Protein AF-A0A0N4WJT4-F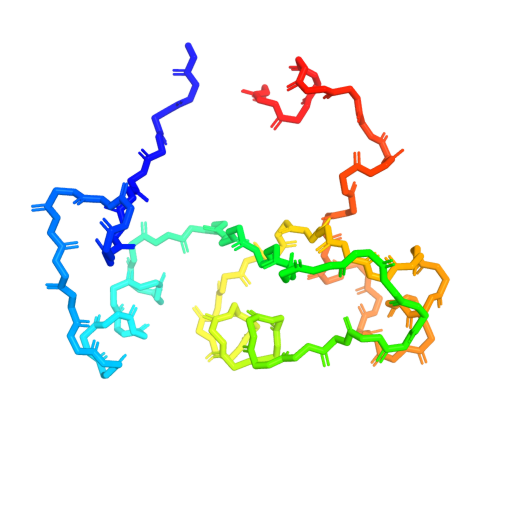1 (afdb_monomer_lite)

InterPro domains:
  IPR001503 Glycosyl transferase family 10 [PTHR11929] (3-88)
  IPR038577 GT10-like, C-terminal domain superfamily [G3DSA:3.40.50.11660] (1-90)
  IPR055270 Fucosyltransferase, C-terminal [PF00852] (3-88)

Secondary structure (DSSP, 8-state):
------BSTTSSB---HHHHHHHHHHH-SEEEEE-SS--TT---HIIIIIIGGGT-EEEEESS-HHHHHHHSPTT--EEGGGS-HHHHT-

Organism: Haemonchus placei (NCBI:txid6290)

Radius of gyration: 13.07 Å; chains: 1; bounding box: 31×32×23 Å

Foldseek 3Di:
DDDDADEDPVHPHHDDPVVLLQCCQPPAQEAALEDPAADALPRDCSQVPNAPVSNHQYAYDHYPPVSCVVPPDPPRHHYPVVDDPVRVRD

Sequence (90 aa):
MPSVDIFGACGKRSLNKPEAHRMIREHYKFYLAFENSNCHQYITEKFWINALRNDAIPIVMGAPKNDYLSVAPPNSFIHVDDYTPEQLSR

pLDDT: mean 95.0, std 5.82, range [60.34, 98.69]

Structure (mmCIF, N/CA/C/O backbone):
data_AF-A0A0N4WJT4-F1
#
_entry.id   AF-A0A0N4WJT4-F1
#
loop_
_atom_site.group_PDB
_atom_site.id
_atom_site.type_symbol
_atom_site.label_atom_id
_atom_site.label_alt_id
_atom_site.label_comp_id
_atom_site.label_asym_id
_atom_site.label_entity_id
_atom_site.label_seq_id
_atom_site.pdbx_PDB_ins_code
_atom_site.Cartn_x
_atom_site.Cartn_y
_atom_site.Cartn_z
_atom_site.occupancy
_atom_site.B_iso_or_equiv
_atom_site.auth_seq_id
_atom_site.auth_comp_id
_atom_site.auth_asym_id
_atom_site.auth_atom_id
_atom_site.pdbx_PDB_model_num
ATOM 1 N N . MET A 1 1 ? -4.776 18.395 8.926 1.00 60.34 1 MET A N 1
ATOM 2 C CA . MET A 1 1 ? -4.783 17.364 7.871 1.00 60.34 1 MET A CA 1
ATOM 3 C C . MET A 1 1 ? -3.479 16.600 7.969 1.00 60.34 1 MET A C 1
ATOM 5 O O . MET A 1 1 ? -2.463 17.261 8.176 1.00 60.34 1 MET A O 1
ATOM 9 N N . PRO A 1 2 ? -3.498 15.263 7.913 1.00 76.00 2 PRO A N 1
ATOM 10 C CA . PRO A 1 2 ? -2.273 14.474 7.949 1.00 76.00 2 PRO A CA 1
ATOM 11 C C . PRO A 1 2 ? -1.394 14.832 6.746 1.00 76.00 2 PRO A C 1
ATOM 13 O O . PRO A 1 2 ? -1.896 15.073 5.648 1.00 76.00 2 PRO A O 1
ATOM 16 N N . SER A 1 3 ? -0.084 14.913 6.971 1.00 88.12 3 SER A N 1
ATOM 17 C CA . SER A 1 3 ? 0.883 15.129 5.894 1.00 88.12 3 SER A CA 1
ATOM 18 C C . SER A 1 3 ? 1.142 13.805 5.183 1.00 88.12 3 SER A C 1
ATOM 20 O O . SER A 1 3 ? 1.389 12.798 5.846 1.00 88.12 3 SER A O 1
ATOM 22 N N . VAL A 1 4 ? 1.103 13.809 3.851 1.00 91.81 4 VAL A N 1
ATOM 23 C CA . VAL A 1 4 ? 1.419 12.647 3.011 1.00 91.81 4 VAL A CA 1
ATOM 24 C C . VAL A 1 4 ? 2.593 13.008 2.116 1.00 91.81 4 VAL A C 1
ATOM 26 O O . VAL A 1 4 ? 2.522 13.975 1.355 1.00 91.81 4 VAL A O 1
ATOM 29 N N . ASP A 1 5 ? 3.655 12.214 2.184 1.00 94.06 5 ASP A N 1
ATOM 30 C CA . ASP A 1 5 ? 4.804 12.370 1.301 1.00 94.06 5 ASP A CA 1
ATOM 31 C C . ASP A 1 5 ? 4.602 11.553 0.022 1.00 94.06 5 ASP A C 1
ATOM 33 O O . ASP A 1 5 ? 4.312 10.357 0.062 1.00 94.06 5 ASP A O 1
ATOM 37 N N . ILE A 1 6 ? 4.752 12.208 -1.132 1.00 93.94 6 ILE A N 1
ATOM 38 C CA . ILE A 1 6 ? 4.492 11.613 -2.447 1.00 93.94 6 ILE A CA 1
ATOM 39 C C . ILE A 1 6 ? 5.796 11.536 -3.236 1.00 93.94 6 ILE A C 1
ATOM 41 O O . ILE A 1 6 ? 6.439 12.556 -3.511 1.00 93.94 6 ILE A O 1
ATOM 45 N N . PHE A 1 7 ? 6.144 10.318 -3.649 1.00 92.62 7 PHE A N 1
ATOM 46 C CA . PHE A 1 7 ? 7.332 10.014 -4.440 1.00 92.62 7 PHE A CA 1
ATOM 47 C C . PHE A 1 7 ? 6.962 9.410 -5.800 1.00 92.62 7 PHE A C 1
ATOM 49 O O . PHE A 1 7 ? 5.926 8.766 -5.950 1.00 92.62 7 PHE A O 1
ATOM 56 N N . GLY A 1 8 ? 7.838 9.593 -6.788 1.00 90.38 8 GLY A N 1
ATOM 57 C CA . GLY A 1 8 ? 7.652 9.128 -8.165 1.00 90.38 8 GLY A CA 1
ATOM 58 C C . GLY A 1 8 ? 7.141 10.230 -9.095 1.00 90.38 8 GLY A C 1
ATOM 59 O O . GLY A 1 8 ? 7.213 11.410 -8.765 1.00 90.38 8 GLY A O 1
ATOM 60 N N . ALA A 1 9 ? 6.632 9.846 -10.268 1.00 89.44 9 ALA A N 1
ATOM 61 C CA . ALA A 1 9 ? 6.228 10.790 -11.318 1.00 89.44 9 ALA A CA 1
ATOM 62 C C . ALA A 1 9 ? 5.091 11.743 -10.899 1.00 89.44 9 ALA A C 1
ATOM 64 O O . ALA A 1 9 ? 5.022 12.867 -11.384 1.00 89.44 9 ALA A O 1
ATOM 65 N N . CYS A 1 10 ? 4.226 11.308 -9.979 1.00 87.44 10 CYS A N 1
ATOM 66 C CA . CYS A 1 10 ? 3.147 12.127 -9.421 1.00 87.44 10 CYS A CA 1
ATOM 67 C C . CYS A 1 10 ? 3.599 13.000 -8.233 1.00 87.44 10 CYS A C 1
ATOM 69 O O . CYS A 1 10 ? 2.789 13.731 -7.667 1.00 87.44 10 CYS A O 1
ATOM 71 N N . GLY A 1 11 ? 4.864 12.896 -7.814 1.00 87.00 11 GLY A N 1
ATOM 72 C CA . GLY A 1 11 ? 5.444 13.616 -6.683 1.00 87.00 11 GLY A CA 1
ATOM 73 C C . GLY A 1 11 ? 6.537 14.598 -7.101 1.00 87.00 11 GLY A C 1
ATOM 74 O O . GLY A 1 11 ? 6.874 14.743 -8.273 1.00 87.00 11 GLY A O 1
ATOM 75 N N . LYS A 1 12 ? 7.130 15.278 -6.114 1.00 83.06 12 LYS A N 1
ATOM 76 C CA . LYS A 1 12 ? 8.228 16.240 -6.350 1.00 83.06 12 LYS A CA 1
ATOM 77 C C . LYS A 1 12 ? 9.609 15.582 -6.414 1.00 83.06 12 LYS A C 1
ATOM 79 O O . LYS A 1 12 ? 10.573 16.217 -6.833 1.00 83.06 12 LYS A O 1
ATOM 84 N N . ARG A 1 13 ? 9.722 14.334 -5.954 1.00 88.50 13 ARG A N 1
ATOM 85 C CA . ARG A 1 13 ? 10.977 13.584 -5.852 1.00 88.50 13 ARG A CA 1
ATOM 86 C C . ARG A 1 13 ? 10.747 12.146 -6.292 1.00 88.50 13 ARG A C 1
ATOM 88 O O . ARG A 1 13 ? 9.743 11.545 -5.929 1.00 88.50 13 ARG A O 1
ATOM 95 N N . SER A 1 14 ? 11.698 11.578 -7.023 1.00 89.56 14 SER A N 1
ATOM 96 C CA . SER A 1 14 ? 11.723 10.148 -7.332 1.00 89.56 14 SER A CA 1
ATOM 97 C C . SER A 1 14 ? 12.859 9.471 -6.573 1.00 89.56 14 SER A C 1
ATOM 99 O O . SER A 1 14 ? 13.895 10.088 -6.322 1.00 89.56 14 SER A O 1
ATOM 101 N N . LEU A 1 15 ? 12.647 8.215 -6.200 1.00 91.88 15 LEU A N 1
ATOM 102 C CA . LEU A 1 15 ? 13.641 7.346 -5.579 1.00 91.88 15 LEU A CA 1
ATOM 103 C C . LEU A 1 15 ? 13.769 6.088 -6.427 1.00 91.88 15 LEU A C 1
ATOM 105 O O . LEU A 1 15 ? 12.796 5.647 -7.046 1.00 91.88 15 LEU A O 1
ATOM 109 N N . ASN A 1 16 ? 14.953 5.484 -6.435 1.00 94.50 16 ASN A N 1
ATOM 110 C CA . ASN A 1 16 ? 15.057 4.122 -6.949 1.00 94.50 16 ASN A CA 1
ATOM 111 C C . ASN A 1 16 ? 14.382 3.132 -5.973 1.00 94.50 16 ASN A C 1
ATOM 113 O O . ASN A 1 16 ? 14.073 3.467 -4.828 1.00 94.50 16 ASN A O 1
ATOM 117 N N . LYS A 1 17 ? 14.118 1.899 -6.429 1.00 93.38 17 LYS A N 1
ATOM 118 C CA . LYS A 1 17 ? 13.403 0.896 -5.617 1.00 93.38 17 LYS A CA 1
ATOM 119 C C . LYS A 1 17 ? 14.092 0.605 -4.269 1.00 93.38 17 LYS A C 1
ATOM 121 O O . LYS A 1 17 ? 13.391 0.663 -3.262 1.00 93.38 17 LYS A O 1
ATOM 126 N N . PRO A 1 18 ? 15.414 0.342 -4.204 1.00 96.75 18 PRO A N 1
ATOM 127 C CA . PRO A 1 18 ? 16.097 0.121 -2.927 1.00 96.75 18 PRO A CA 1
ATOM 128 C C . PRO A 1 18 ? 15.966 1.288 -1.941 1.00 96.75 18 PRO A C 1
ATOM 130 O O . PRO A 1 18 ? 15.679 1.073 -0.765 1.00 96.75 18 PRO A O 1
ATOM 133 N N . GLU A 1 19 ? 16.134 2.525 -2.413 1.00 96.25 19 GLU A N 1
ATOM 134 C CA . GLU A 1 19 ? 15.971 3.721 -1.581 1.00 96.25 19 GLU A CA 1
ATOM 135 C C . GLU A 1 19 ? 14.541 3.865 -1.071 1.00 96.25 19 GLU A C 1
ATOM 137 O O . GLU A 1 19 ? 14.347 4.160 0.106 1.00 96.25 19 GLU A O 1
ATOM 142 N N . ALA A 1 20 ? 13.550 3.632 -1.936 1.00 95.88 20 ALA A N 1
ATOM 143 C CA . ALA A 1 20 ? 12.145 3.683 -1.559 1.00 95.88 20 ALA A CA 1
ATOM 144 C C . ALA A 1 20 ? 11.815 2.626 -0.497 1.00 95.88 20 ALA A C 1
ATOM 146 O O . ALA A 1 20 ? 11.182 2.951 0.500 1.00 95.88 20 ALA A O 1
ATOM 147 N N . HIS A 1 21 ? 12.284 1.386 -0.664 1.00 97.38 21 HIS A N 1
ATOM 148 C CA . HIS A 1 21 ? 12.081 0.309 0.312 1.00 97.38 21 HIS A CA 1
ATOM 149 C C . HIS A 1 21 ? 12.714 0.626 1.666 1.00 97.38 21 HIS A C 1
ATOM 151 O O . HIS A 1 21 ? 12.054 0.463 2.690 1.00 97.38 21 HIS A O 1
ATOM 157 N N . ARG A 1 22 ? 13.955 1.134 1.679 1.00 97.50 22 ARG A N 1
ATOM 158 C CA . ARG A 1 22 ? 14.609 1.585 2.916 1.00 97.50 22 ARG A CA 1
ATOM 159 C C . ARG A 1 22 ? 13.814 2.702 3.584 1.00 97.50 22 ARG A C 1
ATOM 161 O O . ARG A 1 22 ? 13.534 2.636 4.771 1.00 97.50 22 ARG A O 1
ATOM 168 N N . MET A 1 23 ? 13.423 3.704 2.805 1.00 96.44 23 MET A N 1
ATOM 169 C CA . MET A 1 23 ? 12.694 4.858 3.310 1.00 96.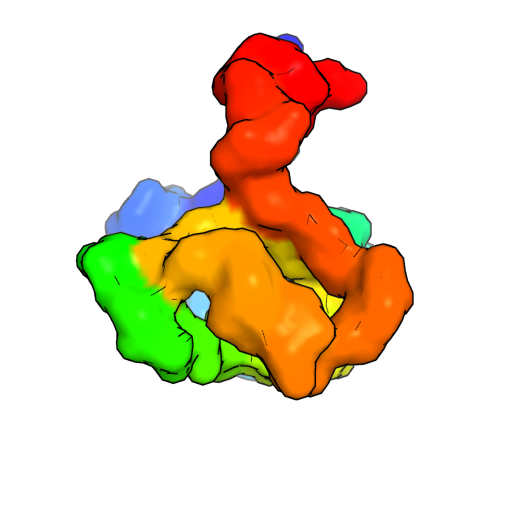44 23 MET A CA 1
ATOM 170 C C . MET A 1 23 ? 11.327 4.465 3.892 1.00 96.44 23 MET A C 1
ATOM 172 O O . MET A 1 23 ? 10.984 4.936 4.972 1.00 96.44 23 MET A O 1
ATOM 176 N N . ILE A 1 24 ? 10.570 3.593 3.215 1.00 97.44 24 ILE A N 1
ATOM 177 C CA . ILE A 1 24 ? 9.303 3.049 3.731 1.00 97.44 24 ILE A CA 1
ATOM 178 C C . ILE A 1 24 ? 9.543 2.377 5.084 1.00 97.44 24 ILE A C 1
ATOM 180 O O . ILE A 1 24 ? 8.895 2.744 6.058 1.00 97.44 24 ILE A O 1
ATOM 184 N N . ARG A 1 25 ? 10.530 1.475 5.154 1.00 98.06 25 ARG A N 1
ATOM 185 C CA . ARG A 1 25 ? 10.847 0.698 6.358 1.00 98.06 25 ARG A CA 1
ATOM 186 C C . ARG A 1 25 ? 11.270 1.548 7.552 1.00 98.06 25 ARG A C 1
ATOM 188 O O . ARG A 1 25 ? 10.895 1.258 8.680 1.00 98.06 25 ARG A O 1
ATOM 195 N N . GLU A 1 26 ? 12.090 2.567 7.318 1.00 97.75 26 GLU A N 1
ATOM 196 C CA . GLU A 1 26 ? 12.729 3.329 8.396 1.00 97.75 26 GLU A CA 1
ATOM 197 C C . GLU A 1 26 ? 11.909 4.542 8.854 1.00 97.75 26 GLU A C 1
ATOM 199 O O . GLU A 1 26 ? 12.101 5.021 9.974 1.00 97.75 26 GLU A O 1
ATOM 204 N N . HIS A 1 27 ? 11.010 5.062 8.011 1.00 96.81 27 HIS A N 1
ATOM 205 C CA . HIS A 1 27 ? 10.382 6.366 8.254 1.00 96.81 27 HIS A CA 1
ATOM 206 C C . HIS A 1 27 ? 8.855 6.382 8.186 1.00 96.81 27 HIS A C 1
ATOM 208 O O . HIS A 1 27 ? 8.259 7.364 8.632 1.00 96.81 27 HIS A O 1
ATOM 214 N N . TYR A 1 28 ? 8.201 5.330 7.686 1.00 96.69 28 TYR A N 1
ATOM 215 C CA . TYR A 1 28 ? 6.750 5.334 7.503 1.00 96.69 28 TYR A CA 1
ATOM 216 C C . TYR A 1 28 ? 6.077 4.139 8.171 1.00 96.69 28 TYR A C 1
ATOM 218 O O . TYR A 1 28 ? 6.482 2.995 8.018 1.00 96.69 28 TYR A O 1
ATOM 226 N N . LYS A 1 29 ? 4.982 4.414 8.886 1.00 95.88 29 LYS A N 1
ATOM 227 C CA . LYS A 1 29 ? 4.109 3.371 9.449 1.00 95.88 29 LYS A CA 1
ATOM 228 C C . LYS A 1 29 ? 3.054 2.892 8.459 1.00 95.88 29 LYS A C 1
ATOM 230 O O . LYS A 1 29 ? 2.598 1.761 8.563 1.00 95.88 29 LYS A O 1
ATOM 235 N N . PHE A 1 30 ? 2.652 3.761 7.534 1.00 97.00 30 PHE A N 1
ATOM 236 C CA . PHE A 1 30 ? 1.587 3.507 6.572 1.00 97.00 30 PHE A CA 1
ATOM 237 C C . PHE A 1 30 ? 2.096 3.704 5.150 1.00 97.00 30 PHE A C 1
ATOM 239 O O . PHE A 1 30 ? 2.877 4.618 4.886 1.00 97.00 30 PHE A O 1
ATOM 246 N N . TYR A 1 31 ? 1.611 2.869 4.235 1.00 97.69 31 TYR A N 1
ATOM 247 C CA . TYR A 1 31 ? 1.890 2.973 2.807 1.00 97.69 31 TYR A CA 1
ATOM 248 C C . TYR A 1 31 ? 0.581 2.896 2.015 1.00 97.69 31 TYR A C 1
ATOM 250 O O . TYR A 1 31 ? -0.204 1.967 2.205 1.00 97.69 31 TYR A O 1
ATOM 258 N N . LEU A 1 32 ? 0.344 3.857 1.115 1.00 97.25 32 LEU A N 1
ATOM 259 C CA . LEU A 1 32 ? -0.809 3.833 0.209 1.00 97.25 32 LEU A CA 1
ATOM 260 C C . LEU A 1 32 ? -0.560 2.806 -0.907 1.00 97.25 32 LEU A C 1
ATOM 262 O O . LEU A 1 32 ? 0.090 3.096 -1.911 1.00 97.25 32 LEU A O 1
ATOM 266 N N . ALA A 1 33 ? -1.074 1.592 -0.725 1.00 98.12 33 ALA A N 1
ATOM 267 C CA . ALA A 1 33 ? -0.962 0.483 -1.667 1.00 98.12 33 ALA A CA 1
ATOM 268 C C . ALA A 1 33 ? -2.156 0.468 -2.639 1.00 98.12 33 ALA A C 1
ATOM 270 O O . ALA A 1 33 ? -2.904 -0.506 -2.702 1.00 98.12 33 ALA A O 1
ATOM 271 N N . PHE A 1 34 ? -2.360 1.573 -3.360 1.00 97.81 34 PHE A N 1
ATOM 272 C CA . PHE A 1 34 ? -3.470 1.714 -4.305 1.00 97.81 34 PHE A CA 1
ATOM 273 C C . PHE A 1 34 ? -3.112 1.117 -5.660 1.00 97.81 34 PHE A C 1
ATOM 275 O O . PHE A 1 34 ? -2.060 1.422 -6.229 1.00 97.81 34 PHE A O 1
ATOM 282 N N . GLU A 1 35 ? -3.996 0.281 -6.184 1.00 98.12 35 GLU A N 1
ATOM 283 C CA . GLU A 1 35 ? -3.840 -0.289 -7.509 1.00 98.12 35 GLU A CA 1
ATOM 284 C C . GLU A 1 35 ? -4.305 0.663 -8.602 1.00 98.12 35 GLU A C 1
ATOM 286 O O . GLU A 1 35 ? -5.109 1.568 -8.397 1.00 98.12 35 GLU A O 1
ATOM 291 N N . ASN A 1 36 ? -3.793 0.434 -9.809 1.00 96.50 36 ASN A N 1
ATOM 292 C CA . ASN A 1 36 ? -4.095 1.279 -10.964 1.00 96.50 36 ASN A CA 1
ATOM 293 C C . ASN A 1 36 ? -5.548 1.129 -11.449 1.00 96.50 36 ASN A C 1
ATOM 295 O O . ASN A 1 36 ? -5.987 1.866 -12.330 1.00 96.50 36 ASN A O 1
ATOM 299 N N . SER A 1 37 ? -6.274 0.125 -10.956 1.00 97.00 37 SER A N 1
ATOM 300 C CA . SER A 1 37 ? -7.663 -0.160 -11.311 1.00 97.00 37 SER A CA 1
ATOM 301 C C . SER A 1 37 ? -8.327 -0.984 -10.214 1.00 97.00 37 SER A C 1
ATOM 303 O O . SER A 1 37 ? -7.675 -1.819 -9.585 1.00 97.00 37 SER A O 1
ATOM 305 N N . ASN A 1 38 ? -9.635 -0.801 -10.041 1.00 97.62 38 ASN A N 1
ATOM 306 C CA . ASN A 1 38 ? -10.425 -1.613 -9.124 1.00 97.62 38 ASN A CA 1
ATOM 307 C C . ASN A 1 38 ? -10.875 -2.891 -9.836 1.00 97.62 38 ASN A C 1
ATOM 309 O O . ASN A 1 38 ? -11.770 -2.848 -10.680 1.00 97.62 38 ASN A O 1
ATOM 313 N N . CYS A 1 39 ? -10.214 -4.012 -9.552 1.00 97.81 39 CYS A N 1
ATOM 314 C CA . CYS A 1 39 ? -10.446 -5.278 -10.243 1.00 97.81 39 CYS A CA 1
ATOM 315 C C . CYS A 1 39 ? -10.326 -6.462 -9.281 1.00 97.81 39 CYS A C 1
ATOM 317 O O . CYS A 1 39 ? -9.455 -6.474 -8.411 1.00 97.81 39 CYS A O 1
ATOM 319 N N . HIS A 1 40 ? -11.186 -7.466 -9.461 1.00 98.00 40 HIS A N 1
ATOM 320 C CA . HIS A 1 40 ? -11.143 -8.702 -8.685 1.00 98.00 40 HIS A CA 1
ATOM 321 C C . HIS A 1 40 ? -9.762 -9.355 -8.757 1.00 98.00 40 HIS A C 1
ATOM 323 O O . HIS A 1 40 ? -9.159 -9.450 -9.826 1.00 98.00 40 HIS A O 1
ATOM 329 N N . GLN A 1 41 ? -9.280 -9.809 -7.603 1.00 96.56 41 GLN A N 1
ATOM 330 C CA . GLN A 1 41 ? -8.021 -10.528 -7.410 1.00 96.56 41 GLN A CA 1
ATOM 331 C C . GLN A 1 41 ? -6.767 -9.742 -7.836 1.00 96.56 41 GLN A C 1
ATOM 333 O O . GLN A 1 41 ? -5.663 -10.288 -7.838 1.00 96.56 41 GLN A O 1
ATOM 338 N N . TYR A 1 42 ? -6.898 -8.451 -8.160 1.00 97.81 42 TYR A N 1
ATOM 339 C CA . TYR A 1 42 ? -5.783 -7.616 -8.585 1.00 97.81 42 TYR A CA 1
ATOM 340 C C . TYR A 1 42 ? -5.062 -7.017 -7.373 1.00 97.81 42 TYR A C 1
ATOM 342 O O . TYR A 1 42 ? -5.326 -5.889 -6.972 1.00 97.81 42 TYR A O 1
ATOM 350 N N . ILE A 1 43 ? -4.167 -7.804 -6.767 1.00 98.44 43 ILE A N 1
ATOM 351 C CA . ILE A 1 43 ? -3.348 -7.419 -5.607 1.00 98.44 43 ILE A CA 1
ATOM 352 C C . ILE A 1 43 ? -1.873 -7.634 -5.961 1.00 98.44 43 ILE A C 1
ATOM 354 O O . ILE A 1 43 ? -1.433 -8.771 -6.143 1.00 98.44 43 ILE A O 1
ATOM 358 N N . THR A 1 44 ? -1.099 -6.554 -6.073 1.00 98.44 44 THR A N 1
ATOM 359 C CA . THR A 1 44 ? 0.240 -6.579 -6.690 1.00 98.44 44 THR A CA 1
ATOM 360 C C . THR A 1 44 ? 1.384 -6.372 -5.688 1.00 98.44 44 THR A C 1
ATOM 362 O O . THR A 1 44 ? 1.228 -6.493 -4.469 1.00 98.44 44 THR A O 1
ATOM 365 N N . GLU A 1 45 ? 2.578 -6.045 -6.195 1.00 98.38 45 GLU A N 1
ATOM 366 C CA . GLU A 1 45 ? 3.763 -5.739 -5.398 1.00 98.38 45 GLU A CA 1
ATOM 367 C C . GLU A 1 45 ? 3.560 -4.577 -4.424 1.00 98.38 45 GLU A C 1
ATOM 369 O O . GLU A 1 45 ? 4.279 -4.507 -3.427 1.00 98.38 45 GLU A O 1
ATOM 374 N N . LYS A 1 46 ? 2.596 -3.681 -4.675 1.00 98.31 46 LYS A N 1
ATOM 375 C CA . LYS A 1 46 ? 2.314 -2.545 -3.785 1.00 98.31 46 LYS A CA 1
ATOM 376 C C . LYS A 1 46 ? 1.920 -3.016 -2.390 1.00 98.31 46 L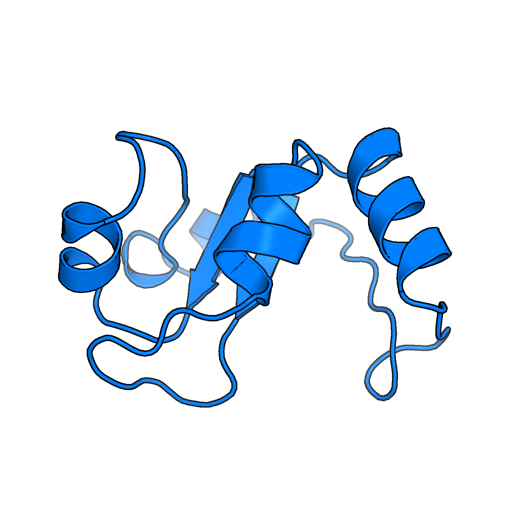YS A C 1
ATOM 378 O O . LYS A 1 46 ? 2.434 -2.498 -1.402 1.00 98.31 46 LYS A O 1
ATOM 383 N N . PHE A 1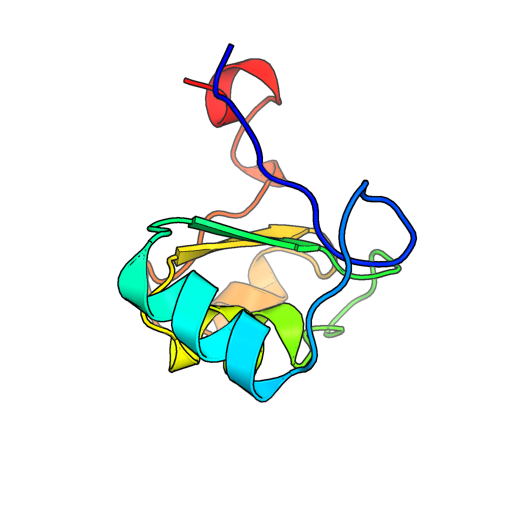 47 ? 1.069 -4.036 -2.326 1.00 98.69 47 PHE A N 1
ATOM 384 C CA . PHE A 1 47 ? 0.635 -4.646 -1.076 1.00 98.69 47 PHE A CA 1
ATOM 385 C C . PHE A 1 47 ? 1.738 -5.518 -0.460 1.00 98.69 47 PHE A C 1
ATOM 387 O O . PHE A 1 47 ? 2.165 -5.297 0.672 1.00 98.69 47 PHE A O 1
ATOM 394 N N . TRP A 1 48 ? 2.250 -6.486 -1.227 1.00 98.19 48 TRP A N 1
ATOM 395 C CA . TRP A 1 48 ? 3.135 -7.526 -0.692 1.00 98.19 48 TRP A CA 1
ATOM 396 C C . TRP A 1 48 ? 4.577 -7.068 -0.469 1.00 98.19 48 TRP A C 1
ATOM 398 O O . TRP A 1 48 ? 5.202 -7.416 0.532 1.00 98.19 48 TRP A O 1
ATOM 408 N N . ILE A 1 49 ? 5.139 -6.343 -1.436 1.00 98.19 49 ILE A N 1
ATOM 409 C CA . ILE A 1 49 ? 6.574 -6.045 -1.493 1.00 98.19 49 ILE A CA 1
ATOM 410 C C . ILE A 1 49 ? 6.851 -4.633 -0.993 1.00 98.19 49 ILE A C 1
ATOM 412 O O . ILE A 1 49 ? 7.793 -4.450 -0.232 1.00 98.19 49 ILE A O 1
ATOM 416 N N . ASN A 1 50 ? 6.067 -3.638 -1.407 1.00 97.81 50 ASN A N 1
ATOM 417 C CA . ASN A 1 50 ? 6.334 -2.255 -1.030 1.00 97.81 50 ASN A CA 1
ATOM 418 C C . ASN A 1 50 ? 5.882 -1.968 0.404 1.00 97.81 50 ASN A C 1
ATOM 420 O O . ASN A 1 50 ? 6.647 -1.333 1.121 1.00 97.81 50 ASN A O 1
ATOM 424 N N . ALA A 1 51 ? 4.717 -2.472 0.827 1.00 98.31 51 ALA A N 1
ATOM 425 C CA . ALA A 1 51 ? 4.212 -2.294 2.189 1.00 98.31 51 ALA A CA 1
ATOM 426 C C . ALA A 1 51 ? 4.671 -3.405 3.150 1.00 98.31 51 ALA A C 1
ATOM 428 O O . ALA A 1 51 ? 5.616 -3.196 3.908 1.00 98.31 51 ALA A O 1
ATOM 429 N N . LEU A 1 52 ? 4.061 -4.599 3.092 1.00 97.94 52 LEU A N 1
ATOM 430 C CA . LEU A 1 52 ? 4.228 -5.626 4.135 1.00 97.94 52 LEU A CA 1
ATOM 431 C C . LEU A 1 52 ? 5.685 -6.070 4.341 1.00 97.94 52 LEU A C 1
ATOM 433 O O . LEU A 1 52 ? 6.138 -6.200 5.473 1.00 97.94 52 LEU A O 1
ATOM 437 N N . ARG A 1 53 ? 6.457 -6.269 3.263 1.00 98.00 53 ARG A N 1
ATOM 438 C CA . ARG A 1 53 ? 7.882 -6.654 3.358 1.00 98.00 53 ARG A CA 1
ATOM 439 C C . ARG A 1 53 ? 8.784 -5.544 3.920 1.00 98.00 53 ARG A C 1
ATOM 441 O O . ARG A 1 53 ? 9.922 -5.821 4.310 1.00 98.00 53 ARG A O 1
ATOM 448 N N . ASN A 1 54 ? 8.310 -4.301 3.930 1.00 98.25 54 ASN A N 1
ATOM 449 C CA . ASN A 1 54 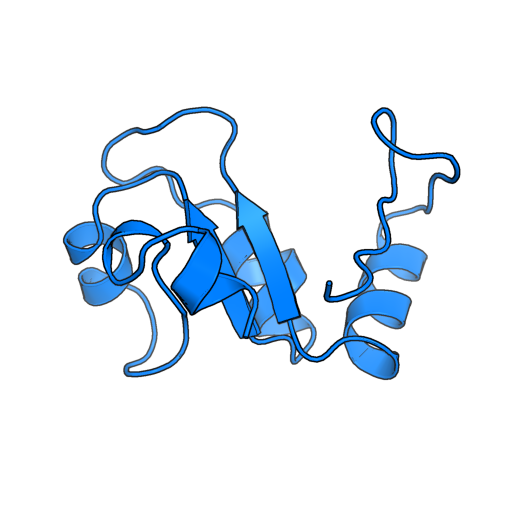? 9.019 -3.144 4.470 1.00 98.25 54 ASN A CA 1
ATOM 450 C C . ASN A 1 54 ? 8.368 -2.625 5.756 1.00 98.25 54 ASN A C 1
ATOM 452 O O . ASN A 1 54 ? 8.442 -1.434 6.015 1.00 98.25 54 ASN A O 1
ATOM 456 N N . ASP A 1 55 ? 7.742 -3.500 6.547 1.00 97.31 55 ASP A N 1
ATOM 457 C CA . ASP A 1 55 ? 7.264 -3.195 7.905 1.00 97.31 55 ASP A CA 1
ATOM 458 C C . ASP A 1 55 ? 6.251 -2.031 7.984 1.00 97.31 55 ASP A C 1
ATOM 460 O O . ASP A 1 55 ? 6.031 -1.450 9.047 1.00 97.31 55 ASP A O 1
ATOM 464 N N . ALA A 1 56 ? 5.594 -1.717 6.862 1.00 98.25 56 ALA A N 1
ATOM 465 C CA . ALA A 1 56 ? 4.566 -0.689 6.768 1.00 98.25 56 ALA A CA 1
ATOM 466 C C . ALA A 1 56 ? 3.175 -1.316 6.631 1.00 98.25 56 ALA A C 1
ATOM 468 O O . ALA A 1 56 ? 2.984 -2.302 5.915 1.00 98.25 56 ALA A O 1
ATOM 469 N N . ILE A 1 57 ? 2.185 -0.697 7.276 1.00 98.19 57 ILE A N 1
ATOM 470 C CA . ILE A 1 57 ? 0.779 -1.090 7.202 1.00 98.19 57 ILE A CA 1
ATOM 471 C C . ILE A 1 57 ? 0.195 -0.577 5.874 1.00 98.19 57 ILE A C 1
ATOM 473 O O . ILE A 1 57 ? 0.129 0.640 5.661 1.00 98.19 57 ILE A O 1
ATOM 477 N N . PRO A 1 58 ? -0.237 -1.465 4.963 1.00 98.44 58 PRO A N 1
ATOM 478 C CA . PRO A 1 58 ? -0.866 -1.059 3.718 1.00 98.44 58 PRO A CA 1
ATOM 479 C C . PRO A 1 58 ? -2.271 -0.490 3.955 1.00 98.44 58 PRO A C 1
ATOM 481 O O . PRO A 1 58 ? -3.128 -1.131 4.569 1.00 98.44 58 PRO A O 1
ATOM 484 N N . ILE A 1 59 ? -2.516 0.691 3.390 1.00 98.38 59 ILE A N 1
ATOM 485 C CA . ILE A 1 59 ? -3.855 1.234 3.146 1.00 98.38 59 ILE A CA 1
ATOM 486 C C . ILE A 1 59 ? -4.187 0.923 1.686 1.00 98.38 59 ILE A C 1
ATOM 488 O O . ILE A 1 59 ? -3.479 1.382 0.787 1.00 98.38 59 ILE A O 1
ATOM 492 N N . VAL A 1 60 ? -5.209 0.105 1.445 1.00 98.50 60 VAL A N 1
ATOM 493 C CA . VAL A 1 60 ? -5.434 -0.543 0.143 1.00 98.50 60 VAL A CA 1
ATOM 494 C C . VAL A 1 60 ? -6.683 -0.032 -0.564 1.00 98.50 60 VAL A C 1
ATOM 496 O O . VAL A 1 60 ? -7.711 0.206 0.066 1.00 98.50 60 VAL A O 1
ATOM 499 N N . MET A 1 61 ? -6.584 0.082 -1.888 1.00 98.25 61 MET A N 1
ATOM 500 C CA . MET A 1 61 ? -7.680 0.344 -2.823 1.00 98.25 61 MET A CA 1
ATOM 501 C C . MET A 1 61 ? -7.381 -0.436 -4.106 1.00 98.25 61 MET A C 1
ATOM 503 O O . MET A 1 61 ? -6.239 -0.421 -4.567 1.00 98.25 61 MET A O 1
ATOM 507 N N . GLY A 1 62 ? -8.372 -1.119 -4.674 1.00 97.75 62 GLY A N 1
ATOM 508 C CA . GLY A 1 62 ? -8.179 -1.966 -5.849 1.00 97.75 62 GLY A CA 1
ATOM 509 C C . GLY A 1 62 ? -9.199 -3.097 -5.885 1.00 97.75 62 GLY A C 1
ATOM 510 O O . GLY A 1 62 ? -10.353 -2.894 -6.261 1.00 97.75 62 GLY A O 1
ATOM 511 N N . ALA A 1 63 ? -8.775 -4.300 -5.500 1.00 98.25 63 ALA A N 1
ATOM 512 C CA . ALA A 1 63 ? -9.678 -5.442 -5.385 1.00 98.25 63 ALA A CA 1
ATOM 513 C C . ALA A 1 63 ? -10.735 -5.240 -4.277 1.00 98.25 63 ALA A C 1
ATOM 515 O O . ALA A 1 63 ? -10.512 -4.465 -3.350 1.00 98.25 63 ALA A O 1
ATOM 516 N N . PRO A 1 64 ? -11.883 -5.938 -4.322 1.00 98.19 64 PRO A N 1
ATOM 517 C CA . PRO A 1 64 ? -12.817 -5.956 -3.202 1.00 98.19 64 PRO A CA 1
ATOM 518 C C . PRO A 1 64 ? -12.164 -6.475 -1.918 1.00 98.19 64 PRO A C 1
ATOM 520 O O . PRO A 1 64 ? -11.334 -7.386 -1.953 1.00 98.19 64 PRO A O 1
ATOM 523 N N . LYS A 1 65 ? -12.617 -5.980 -0.762 1.00 97.94 65 LYS A N 1
ATOM 524 C CA . LYS A 1 65 ? -12.095 -6.371 0.558 1.00 97.94 65 LYS A CA 1
ATOM 525 C C . LYS A 1 65 ? -12.010 -7.887 0.771 1.00 97.94 65 LYS A C 1
ATOM 527 O O . LYS A 1 65 ? -11.040 -8.361 1.358 1.00 97.94 65 LYS A O 1
ATOM 532 N N . ASN A 1 66 ? -12.991 -8.651 0.286 1.00 98.19 66 ASN A N 1
ATOM 533 C CA . ASN A 1 66 ? -12.990 -10.111 0.416 1.00 98.19 66 ASN A CA 1
ATOM 534 C C . ASN A 1 66 ? -11.790 -10.776 -0.266 1.00 98.19 66 ASN A C 1
ATOM 536 O O . ASN A 1 66 ? -11.286 -11.772 0.251 1.00 98.19 66 ASN A O 1
ATOM 540 N N . ASP A 1 67 ? -11.296 -10.213 -1.367 1.00 98.44 67 ASP A N 1
ATOM 541 C CA . ASP A 1 67 ? -10.130 -10.756 -2.058 1.00 98.44 67 ASP A CA 1
ATOM 542 C C . ASP A 1 67 ? -8.886 -10.574 -1.184 1.00 98.44 67 ASP A C 1
ATOM 544 O O . ASP A 1 67 ? -8.146 -11.535 -0.984 1.00 98.44 67 ASP A O 1
ATOM 548 N N . TYR A 1 68 ? -8.711 -9.405 -0.554 1.00 98.38 68 TYR A N 1
ATOM 549 C CA . TYR A 1 68 ? -7.638 -9.193 0.425 1.00 98.38 68 TYR A CA 1
ATOM 550 C C . TYR A 1 68 ? -7.773 -10.122 1.635 1.00 98.38 68 TYR A C 1
ATOM 552 O O . TYR A 1 68 ? -6.800 -10.769 2.008 1.00 98.38 68 TYR A O 1
ATOM 560 N N . LEU A 1 69 ? -8.969 -10.243 2.224 1.00 98.19 69 LEU A N 1
ATOM 561 C CA . LEU A 1 69 ? -9.213 -11.130 3.371 1.00 98.19 69 LEU A CA 1
ATOM 562 C C . LEU A 1 69 ? -8.914 -12.605 3.062 1.00 98.19 69 LEU A C 1
ATOM 564 O O . LEU A 1 69 ? -8.564 -13.352 3.971 1.00 98.19 69 LEU A O 1
ATOM 568 N N . SER A 1 7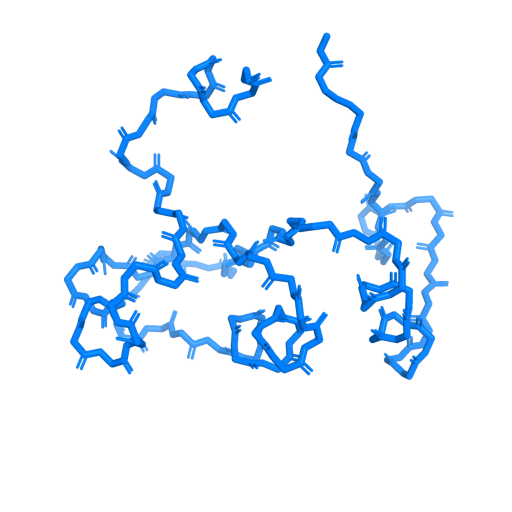0 ? -9.044 -13.027 1.800 1.00 98.12 70 SER A N 1
ATOM 569 C CA . SER A 1 70 ? -8.800 -14.414 1.389 1.00 98.12 70 SER A CA 1
ATOM 570 C C . SER A 1 70 ? -7.317 -14.796 1.313 1.00 98.12 70 SER A C 1
ATOM 572 O O . SER A 1 70 ? -6.996 -15.981 1.382 1.00 98.12 70 SER A O 1
ATOM 574 N N . VAL A 1 71 ? -6.415 -13.814 1.180 1.00 98.00 71 VAL A N 1
ATOM 575 C CA . VAL A 1 71 ? -4.977 -14.058 0.956 1.00 98.00 71 VAL A CA 1
ATOM 576 C C . VAL A 1 71 ? -4.065 -13.385 1.978 1.00 98.00 71 VAL A C 1
ATOM 578 O O . VAL A 1 71 ? -2.954 -13.860 2.209 1.00 98.00 71 VAL A O 1
ATOM 581 N N . ALA A 1 72 ? -4.489 -12.271 2.575 1.00 97.62 72 ALA A N 1
ATOM 582 C CA . ALA A 1 72 ? -3.672 -11.491 3.490 1.00 97.62 72 ALA A CA 1
ATOM 583 C C . ALA A 1 72 ? -3.701 -12.070 4.913 1.00 97.62 72 ALA A C 1
ATOM 585 O O . ALA A 1 72 ? -4.723 -12.612 5.343 1.00 97.62 72 ALA A O 1
ATOM 586 N N . PRO A 1 73 ? -2.622 -11.901 5.700 1.00 96.44 73 PRO A N 1
ATOM 587 C CA . PRO A 1 73 ? -2.673 -12.193 7.124 1.00 96.44 73 PRO A CA 1
ATOM 588 C C . PRO A 1 73 ? -3.814 -11.411 7.806 1.00 96.44 73 PRO A C 1
ATOM 590 O O . PRO A 1 73 ? -4.050 -10.247 7.456 1.00 96.44 73 PRO A O 1
ATOM 593 N N . PRO A 1 74 ? -4.518 -11.991 8.791 1.00 95.38 74 PRO A N 1
ATOM 594 C CA . PRO A 1 74 ? -5.579 -11.285 9.501 1.00 95.38 74 PRO A CA 1
ATOM 595 C C . PRO A 1 74 ? -5.077 -9.979 10.126 1.00 95.38 74 PRO A C 1
ATOM 597 O O . PRO A 1 74 ? -3.976 -9.933 10.672 1.00 95.38 74 PRO A O 1
ATOM 600 N N . ASN A 1 75 ? -5.900 -8.928 10.074 1.00 95.94 75 ASN A N 1
ATOM 601 C CA . ASN A 1 75 ? -5.604 -7.609 10.653 1.00 95.94 75 ASN A CA 1
ATOM 602 C C . ASN A 1 75 ? -4.316 -6.945 10.119 1.00 95.94 75 ASN A C 1
ATOM 604 O O . ASN A 1 75 ? -3.707 -6.139 10.817 1.00 95.94 75 ASN A O 1
ATOM 608 N N . SER A 1 76 ? -3.884 -7.281 8.898 1.00 97.19 76 SER A N 1
ATOM 609 C CA . SER A 1 76 ? -2.629 -6.770 8.320 1.00 97.19 76 SER A CA 1
ATOM 610 C C . SER A 1 76 ? -2.785 -5.557 7.402 1.00 97.19 76 SER A C 1
ATOM 612 O O . SER A 1 76 ? -1.788 -5.080 6.867 1.00 97.19 76 SER A O 1
ATOM 614 N N . PHE A 1 77 ? -4.003 -5.054 7.190 1.00 98.38 77 PHE A N 1
ATOM 615 C CA . PHE A 1 77 ? -4.261 -3.957 6.257 1.00 98.38 77 PHE A CA 1
ATOM 616 C C . PHE A 1 77 ? -5.486 -3.132 6.645 1.00 98.38 77 PHE A C 1
ATOM 618 O O . PHE A 1 77 ? -6.342 -3.585 7.405 1.00 98.38 77 PHE A O 1
ATOM 625 N N . ILE A 1 78 ? -5.570 -1.931 6.074 1.00 98.31 78 ILE A N 1
ATOM 626 C CA . ILE A 1 78 ? -6.722 -1.032 6.172 1.00 98.31 78 ILE A CA 1
ATOM 627 C C . ILE A 1 78 ? -7.343 -0.928 4.780 1.00 98.31 78 ILE A C 1
ATOM 629 O O . ILE A 1 78 ? -6.689 -0.455 3.850 1.00 98.31 78 ILE A O 1
ATOM 633 N N . HIS A 1 79 ? -8.588 -1.373 4.618 1.00 98.19 79 HIS A N 1
ATOM 634 C CA . HIS A 1 79 ? -9.317 -1.200 3.363 1.00 98.19 79 HIS A CA 1
ATOM 635 C C . HIS A 1 79 ? -9.988 0.171 3.338 1.00 98.19 79 HIS A C 1
ATOM 637 O O . HIS A 1 79 ? -10.648 0.545 4.305 1.00 98.19 79 HIS A O 1
ATOM 643 N N . VAL A 1 80 ? -9.856 0.917 2.241 1.00 97.38 80 VAL A N 1
ATOM 644 C CA . VAL A 1 80 ? -10.461 2.258 2.147 1.00 97.38 80 VAL A CA 1
ATOM 645 C C . VAL A 1 80 ? -11.985 2.230 2.275 1.00 97.38 80 VAL A C 1
ATOM 647 O O . VAL A 1 80 ? -12.538 3.114 2.910 1.00 97.38 80 VAL A O 1
ATOM 650 N N . ASP A 1 81 ? -12.652 1.189 1.767 1.00 95.88 81 ASP A N 1
ATOM 651 C CA . ASP A 1 81 ? -14.120 1.057 1.845 1.00 95.88 81 ASP A CA 1
ATOM 652 C C . ASP A 1 81 ? -14.671 0.883 3.275 1.00 95.88 81 ASP A C 1
ATOM 654 O O . ASP A 1 81 ? -15.881 0.970 3.476 1.00 95.88 81 ASP A O 1
ATOM 658 N N . ASP A 1 82 ? -13.814 0.648 4.276 1.00 96.56 82 ASP A N 1
ATOM 659 C CA . ASP A 1 82 ? -14.237 0.575 5.680 1.00 96.56 82 ASP A CA 1
ATOM 660 C C . ASP A 1 82 ? -14.439 1.966 6.318 1.00 96.56 82 ASP A C 1
ATOM 662 O O . ASP A 1 82 ? -14.951 2.062 7.436 1.00 96.56 82 ASP A O 1
ATOM 666 N N . TYR A 1 83 ? -14.033 3.042 5.633 1.00 95.56 83 TYR A N 1
ATOM 667 C CA . TYR A 1 83 ? -13.971 4.398 6.178 1.00 95.56 83 TYR A CA 1
ATOM 668 C C . TYR A 1 83 ? -14.383 5.448 5.137 1.00 95.56 83 TYR A C 1
ATOM 670 O O . TYR A 1 83 ? -14.149 5.298 3.940 1.00 95.56 83 TYR A O 1
ATOM 678 N N . THR A 1 84 ? -14.925 6.583 5.580 1.00 95.00 84 THR A N 1
ATOM 679 C CA . THR A 1 84 ? -14.955 7.786 4.731 1.00 95.00 84 THR A CA 1
ATOM 680 C C . THR A 1 84 ? -13.550 8.402 4.630 1.00 95.00 84 THR A C 1
ATOM 682 O O . THR A 1 84 ? -12.721 8.182 5.521 1.00 95.00 84 THR A O 1
ATOM 685 N N . PRO A 1 85 ? -13.255 9.231 3.610 1.00 90.00 85 PRO A N 1
ATOM 686 C CA . PRO A 1 85 ? -11.977 9.942 3.528 1.00 90.00 85 PRO A CA 1
ATOM 687 C C . PRO A 1 85 ? -11.649 10.755 4.791 1.00 90.00 85 PRO A C 1
ATOM 689 O O . PRO A 1 85 ? -10.501 10.787 5.236 1.00 90.00 85 PRO A O 1
ATOM 692 N N . GLU A 1 86 ? -12.655 11.366 5.420 1.00 91.25 86 GLU A N 1
ATOM 693 C CA . GLU A 1 86 ? -12.489 12.118 6.665 1.00 91.25 86 GLU A CA 1
ATOM 694 C C . GLU A 1 86 ? -12.102 11.203 7.826 1.00 91.25 86 GLU A C 1
ATOM 696 O O . GLU A 1 86 ? -11.249 11.584 8.627 1.00 91.25 86 GLU A O 1
ATOM 701 N N . GLN A 1 87 ? -12.701 10.012 7.918 1.00 92.06 87 GLN A N 1
ATOM 702 C CA . GLN A 1 87 ? -12.380 9.021 8.948 1.00 92.06 87 GLN A CA 1
ATOM 703 C C . GLN A 1 87 ? -10.978 8.441 8.753 1.00 92.06 87 GLN A C 1
ATOM 705 O O . GLN A 1 87 ? -10.245 8.316 9.727 1.00 92.06 87 GLN A O 1
ATOM 710 N N . LEU A 1 88 ? -10.590 8.152 7.509 1.00 88.19 88 LEU A N 1
ATOM 711 C CA . LEU A 1 88 ? -9.274 7.605 7.171 1.00 88.19 88 LEU A CA 1
ATOM 712 C C . LEU A 1 88 ? -8.130 8.596 7.455 1.00 88.19 88 LEU A C 1
ATOM 714 O O . LEU A 1 88 ? -6.994 8.190 7.677 1.00 88.19 88 LEU A O 1
ATOM 718 N N . SER A 1 89 ? -8.422 9.901 7.432 1.00 83.94 89 SER A N 1
ATOM 719 C CA . SER A 1 89 ? -7.439 10.973 7.646 1.00 83.94 89 SER A CA 1
ATOM 720 C C . SER A 1 89 ? -7.200 11.362 9.115 1.00 83.94 89 SER A C 1
ATOM 722 O O . SER A 1 89 ? -6.379 12.247 9.379 1.00 83.94 89 SER A O 1
ATOM 724 N N . ARG A 1 90 ? -7.948 10.779 10.054 1.00 77.12 90 ARG A N 1
ATOM 725 C CA . ARG A 1 90 ? -7.847 11.071 11.492 1.00 77.12 90 ARG A CA 1
ATOM 726 C C . ARG A 1 90 ? -6.877 10.125 12.181 1.00 77.12 90 ARG A C 1
ATOM 728 O O . ARG A 1 90 ? -6.151 10.633 13.063 1.00 77.12 90 ARG A O 1
#